Protein AF-A0A1A8QC28-F1 (afdb_monomer)

Structure (mmCIF, N/CA/C/O backbone):
data_AF-A0A1A8QC28-F1
#
_entry.id   AF-A0A1A8QC28-F1
#
loop_
_atom_site.group_PDB
_atom_site.id
_atom_site.type_symbol
_atom_site.label_atom_id
_atom_site.label_alt_id
_atom_site.label_comp_id
_atom_site.label_asym_id
_atom_site.label_entity_id
_atom_site.label_seq_id
_atom_site.pdbx_PDB_ins_code
_atom_site.Cartn_x
_atom_site.Cartn_y
_atom_site.Cartn_z
_atom_site.occupancy
_atom_site.B_iso_or_equiv
_atom_site.auth_seq_id
_atom_site.auth_comp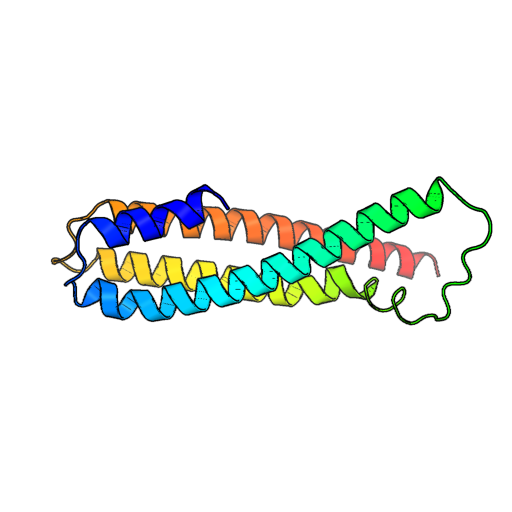_id
_atom_site.auth_asym_id
_atom_site.auth_atom_id
_atom_site.pdbx_PDB_model_num
ATOM 1 N N . TYR A 1 1 ? -8.658 6.431 -2.970 1.00 44.97 1 TYR A N 1
ATOM 2 C CA . TYR A 1 1 ? -7.605 7.141 -2.216 1.00 44.97 1 TYR A CA 1
ATOM 3 C C . TYR A 1 1 ? -8.149 8.363 -1.491 1.00 44.97 1 TYR A C 1
ATOM 5 O O . TYR A 1 1 ? -8.084 8.381 -0.274 1.00 44.97 1 TYR A O 1
ATOM 13 N N . PHE A 1 2 ? -8.781 9.312 -2.191 1.00 40.94 2 PHE A N 1
ATOM 14 C CA . PHE A 1 2 ? -9.401 10.497 -1.573 1.00 40.94 2 PHE A CA 1
ATOM 15 C C . PHE A 1 2 ? -10.475 10.156 -0.515 1.00 40.94 2 PHE A C 1
ATOM 17 O O . PHE A 1 2 ? -10.488 10.735 0.561 1.00 40.94 2 PHE A O 1
ATOM 24 N N . LEU A 1 3 ? -11.295 9.123 -0.757 1.00 46.09 3 LEU A N 1
ATOM 25 C CA . LEU A 1 3 ? -12.289 8.635 0.216 1.00 46.09 3 LEU A CA 1
ATOM 26 C C . LEU A 1 3 ? -11.668 8.038 1.498 1.00 46.09 3 LEU A C 1
ATOM 28 O O . LEU A 1 3 ? -12.270 8.090 2.559 1.00 46.09 3 LEU A O 1
ATOM 32 N N . LEU A 1 4 ? -10.466 7.463 1.389 1.00 51.38 4 LEU A N 1
ATOM 33 C CA . LEU A 1 4 ? -9.775 6.720 2.453 1.00 51.38 4 LEU A CA 1
ATOM 34 C C . LEU A 1 4 ? -8.979 7.663 3.374 1.00 51.38 4 LEU A C 1
ATOM 36 O O . LEU A 1 4 ? -8.794 7.361 4.545 1.00 51.38 4 LEU A O 1
ATOM 40 N N . LEU A 1 5 ? -8.557 8.815 2.835 1.00 54.78 5 LEU A N 1
ATOM 41 C CA . LEU A 1 5 ? -7.926 9.912 3.575 1.00 54.78 5 LEU A CA 1
ATOM 42 C C . LEU A 1 5 ? -8.937 10.773 4.348 1.00 54.78 5 LEU A C 1
ATOM 44 O O . LEU A 1 5 ? -8.574 11.316 5.375 1.00 54.78 5 LEU A O 1
ATOM 48 N N . LEU A 1 6 ? -10.195 10.872 3.898 1.00 53.69 6 LEU A N 1
ATOM 49 C CA . LEU A 1 6 ? -11.226 11.701 4.550 1.00 53.69 6 LEU A CA 1
ATOM 50 C C . LEU A 1 6 ? -11.952 11.011 5.719 1.00 53.69 6 LEU A C 1
ATOM 52 O O . LEU A 1 6 ? -12.376 11.663 6.667 1.00 53.69 6 LEU A O 1
ATOM 56 N N . LEU A 1 7 ? -12.098 9.687 5.673 1.00 55.69 7 LEU A N 1
ATOM 57 C CA . LEU A 1 7 ? -12.789 8.897 6.707 1.00 55.69 7 LEU A CA 1
ATOM 58 C C . LEU A 1 7 ? -12.169 8.921 8.128 1.00 55.69 7 LEU A C 1
ATOM 60 O O . LEU A 1 7 ? -12.928 8.945 9.096 1.00 55.69 7 LEU A O 1
ATOM 64 N N . PRO A 1 8 ? -10.839 8.920 8.307 1.00 56.28 8 PRO A N 1
ATOM 65 C CA . PRO A 1 8 ? -10.202 8.973 9.619 1.00 56.28 8 PRO A CA 1
ATOM 66 C C . PRO A 1 8 ? -10.208 10.383 10.212 1.00 56.28 8 PRO A C 1
ATOM 68 O O . PRO A 1 8 ? -10.364 10.512 11.422 1.00 56.28 8 PRO A O 1
ATOM 71 N N . ASP A 1 9 ? -10.113 11.422 9.377 1.00 53.03 9 ASP A N 1
ATOM 72 C CA . ASP A 1 9 ? -10.320 12.814 9.790 1.00 53.03 9 ASP A CA 1
ATOM 73 C C . ASP A 1 9 ? -11.750 13.026 10.311 1.00 53.03 9 ASP A C 1
ATOM 75 O O . ASP A 1 9 ? -11.941 13.597 11.384 1.00 53.03 9 ASP A O 1
ATOM 79 N N . VAL A 1 10 ? -12.761 12.465 9.635 1.00 52.31 10 VAL A N 1
ATOM 80 C CA . VAL A 1 10 ? -14.161 12.504 10.105 1.00 52.31 10 VAL A CA 1
ATOM 81 C C . VAL A 1 10 ? -14.347 11.759 11.435 1.00 52.31 10 VAL A C 1
ATOM 83 O O . VAL A 1 10 ? -15.057 12.249 12.313 1.00 52.31 10 VAL A O 1
ATOM 86 N N . LEU A 1 11 ? -13.683 10.613 11.627 1.00 53.50 11 LEU A N 1
ATOM 87 C CA . LEU A 1 11 ? -13.758 9.849 12.881 1.00 53.50 11 LEU A CA 1
ATOM 88 C C . LEU A 1 11 ? -13.010 10.542 14.037 1.00 53.50 11 LEU A C 1
ATOM 90 O O . LEU A 1 11 ? -13.415 10.437 15.194 1.00 53.50 11 LEU A O 1
ATOM 94 N N . SER A 1 12 ? -11.920 11.252 13.727 1.00 52.44 12 SER A N 1
ATOM 95 C CA . SER A 1 12 ? -11.081 11.948 14.706 1.00 52.44 12 SER A CA 1
ATOM 96 C C . SER A 1 12 ? -11.717 13.236 15.237 1.00 52.44 12 SER A C 1
ATOM 98 O O . SER A 1 12 ? -11.408 13.640 16.356 1.00 52.44 12 SER A O 1
ATOM 100 N N . VAL A 1 13 ? -12.600 13.874 14.461 1.00 48.97 13 VAL A N 1
ATOM 101 C CA . VAL A 1 13 ? -13.268 15.133 14.838 1.00 48.97 13 VAL A CA 1
ATOM 102 C C . VAL A 1 13 ? -14.399 14.922 15.851 1.00 48.97 13 VAL A C 1
ATOM 104 O O . VAL A 1 13 ? -14.680 15.830 16.629 1.00 48.97 13 VAL A O 1
ATOM 107 N N . HIS A 1 14 ? -15.048 13.750 15.885 1.00 46.62 14 HIS A N 1
ATOM 108 C CA . HIS A 1 14 ? -16.273 13.592 16.682 1.00 46.62 14 HIS A CA 1
ATOM 109 C C . HIS A 1 14 ? -16.065 13.052 18.107 1.00 46.62 14 HIS A C 1
ATOM 111 O O . HIS A 1 14 ? -16.894 13.327 18.972 1.00 46.62 14 HIS A O 1
ATOM 117 N N . ARG A 1 15 ? -14.977 12.314 18.401 1.00 49.00 15 ARG A N 1
ATOM 118 C CA . ARG A 1 15 ? -14.723 11.825 19.774 1.00 49.00 15 ARG A CA 1
ATOM 119 C C . ARG A 1 15 ? -13.241 11.519 20.079 1.00 49.00 15 ARG A C 1
ATOM 121 O O . ARG A 1 15 ? -12.828 10.364 19.953 1.00 49.00 15 ARG A O 1
ATOM 128 N N . PRO A 1 16 ? -12.450 12.505 20.539 1.00 49.41 16 PRO A N 1
ATOM 129 C CA . PRO A 1 16 ? -11.028 12.319 20.857 1.00 49.41 16 PRO A CA 1
ATOM 130 C C . PRO A 1 16 ? -10.745 11.430 22.091 1.00 49.41 16 PRO A C 1
ATOM 132 O O . PRO A 1 16 ? -9.641 10.902 22.203 1.00 49.41 16 PRO A O 1
ATOM 135 N N . ASP A 1 17 ? -11.733 11.183 22.966 1.00 54.41 17 ASP A N 1
ATOM 136 C CA . ASP A 1 17 ? -11.536 10.512 24.272 1.00 54.41 17 ASP A CA 1
ATOM 137 C C . ASP A 1 17 ? -12.012 9.046 24.351 1.00 54.41 17 ASP A C 1
ATOM 139 O O . ASP A 1 17 ? -12.091 8.451 25.425 1.00 54.41 17 ASP A O 1
ATOM 143 N N . GLY A 1 18 ? -12.351 8.416 23.223 1.00 63.09 18 GLY A N 1
ATOM 144 C CA . GLY A 1 18 ? -12.748 7.006 23.224 1.00 63.09 18 GLY A CA 1
ATOM 145 C C . GLY A 1 18 ? -11.555 6.056 23.364 1.00 63.09 18 GLY A C 1
ATOM 146 O O . GLY A 1 18 ? -10.670 6.068 22.511 1.00 63.09 18 GLY A O 1
ATOM 147 N N . ALA A 1 19 ? -11.568 5.140 24.341 1.00 62.91 19 ALA A N 1
ATOM 148 C CA . ALA A 1 19 ? -10.574 4.055 24.452 1.00 62.91 19 ALA A CA 1
ATOM 149 C C . ALA A 1 19 ? -10.409 3.262 23.133 1.00 62.91 19 ALA A C 1
ATOM 151 O O . ALA A 1 19 ? -9.312 2.858 22.748 1.00 62.91 19 ALA A O 1
ATOM 152 N N . LEU A 1 20 ? -11.506 3.128 22.386 1.00 61.81 20 LEU A N 1
ATOM 153 C CA . LEU A 1 20 ? -11.561 2.480 21.078 1.00 61.81 20 LEU A CA 1
ATOM 154 C C . LEU A 1 20 ? -10.798 3.257 19.988 1.00 61.81 20 LEU A C 1
ATOM 156 O O . LEU A 1 20 ? -10.130 2.653 19.149 1.00 61.81 20 LEU A O 1
ATOM 160 N N . TYR A 1 21 ? -10.831 4.593 20.040 1.00 64.62 21 TYR A N 1
ATOM 161 C CA . TYR A 1 21 ? -10.045 5.452 19.153 1.00 64.62 21 TYR A CA 1
ATOM 162 C C . TYR A 1 21 ? -8.548 5.309 19.451 1.00 64.62 21 TYR A C 1
ATOM 164 O O . TYR A 1 21 ? -7.765 5.134 18.523 1.00 64.62 21 TYR A O 1
ATOM 172 N N . GLN A 1 22 ? -8.140 5.282 20.726 1.00 67.62 22 GLN A N 1
ATOM 173 C CA . GLN A 1 22 ? -6.729 5.094 21.091 1.00 67.62 22 GLN A CA 1
ATOM 174 C C . GLN A 1 22 ? -6.173 3.736 20.634 1.00 67.62 22 GLN A C 1
ATOM 176 O O . GLN A 1 22 ? -5.055 3.676 20.119 1.00 67.62 22 GLN A O 1
ATOM 181 N N . MET A 1 23 ? -6.962 2.662 20.751 1.00 66.62 23 MET A N 1
ATOM 182 C CA . MET A 1 23 ? -6.571 1.334 20.263 1.00 66.62 23 MET A CA 1
ATOM 183 C C . MET A 1 23 ? -6.454 1.282 18.735 1.00 66.62 23 MET A C 1
ATOM 185 O O . MET A 1 23 ? -5.482 0.743 18.203 1.00 66.62 23 MET A O 1
ATOM 189 N N . PHE A 1 24 ? -7.416 1.864 18.014 1.00 72.88 24 PHE A N 1
ATOM 190 C CA . PHE A 1 24 ? -7.415 1.843 16.552 1.00 72.88 24 PHE A CA 1
ATOM 191 C C . PHE A 1 24 ? -6.382 2.804 15.946 1.00 72.88 24 PHE A C 1
ATOM 193 O O . PHE A 1 24 ? -5.819 2.516 14.891 1.00 72.88 24 PHE A O 1
ATOM 200 N N . ARG A 1 25 ? -6.068 3.916 16.621 1.00 72.56 25 ARG A N 1
ATOM 201 C CA . ARG A 1 25 ? -5.166 4.967 16.127 1.00 72.56 25 ARG A CA 1
ATOM 202 C C . ARG A 1 25 ? -3.786 4.440 15.758 1.00 72.56 25 ARG A C 1
ATOM 204 O O . ARG A 1 25 ? -3.285 4.785 14.694 1.00 72.56 25 ARG A O 1
ATOM 211 N N . ASN A 1 26 ? -3.182 3.590 16.586 1.00 76.62 26 ASN A N 1
ATOM 212 C CA . ASN A 1 26 ? -1.851 3.043 16.297 1.00 76.62 26 ASN A CA 1
ATOM 213 C C . ASN A 1 26 ? -1.874 2.103 15.080 1.00 76.62 26 ASN A C 1
ATOM 215 O O . ASN A 1 26 ? -0.976 2.134 14.232 1.00 76.62 26 ASN A O 1
ATOM 219 N N . GLN A 1 27 ? -2.933 1.302 14.954 1.00 79.94 27 GLN A N 1
ATOM 220 C CA . GLN A 1 27 ? -3.132 0.405 13.817 1.00 79.94 27 GLN A CA 1
ATOM 221 C C . GLN A 1 27 ? -3.413 1.184 12.520 1.00 79.94 27 GLN A C 1
ATOM 223 O O . GLN A 1 27 ? -2.894 0.853 11.453 1.00 79.94 27 GLN A O 1
ATOM 228 N N . PHE A 1 28 ? -4.175 2.268 12.624 1.00 78.44 28 PHE A N 1
ATOM 229 C CA . PHE A 1 28 ? -4.455 3.171 11.521 1.00 78.44 28 PHE A CA 1
ATOM 230 C C . PHE A 1 28 ? -3.201 3.951 11.097 1.00 78.44 28 PHE A C 1
ATOM 232 O O . PHE A 1 28 ? -2.870 3.981 9.915 1.00 78.44 28 PHE A O 1
ATOM 239 N N . LEU A 1 29 ? -2.448 4.535 12.032 1.00 81.06 29 LEU A N 1
ATOM 240 C CA . LEU A 1 29 ? -1.239 5.310 11.731 1.00 81.06 29 LEU A CA 1
ATOM 241 C C . LEU A 1 29 ? -0.174 4.449 11.037 1.00 81.06 29 LEU A C 1
ATOM 243 O O . LEU A 1 29 ? 0.385 4.854 10.020 1.00 81.06 29 LEU A O 1
ATOM 247 N N . SER A 1 30 ? 0.059 3.237 11.550 1.00 83.56 30 SER A N 1
ATOM 248 C CA . SER A 1 30 ? 0.982 2.277 10.931 1.00 83.56 30 SER A CA 1
ATOM 249 C C . SER A 1 30 ? 0.535 1.879 9.523 1.00 83.56 30 SER A C 1
ATOM 251 O O . SER A 1 30 ? 1.358 1.867 8.606 1.00 83.56 30 SER A O 1
ATOM 253 N N . TYR A 1 31 ? -0.766 1.650 9.313 1.00 84.06 31 TYR A N 1
ATOM 254 C CA . TYR A 1 31 ? -1.315 1.416 7.978 1.00 84.06 31 TYR A CA 1
ATOM 255 C C . TYR A 1 31 ? -1.090 2.607 7.036 1.00 84.06 31 TYR A C 1
ATOM 257 O O . TYR A 1 31 ? -0.680 2.405 5.899 1.00 84.06 31 TYR A O 1
ATOM 265 N N . ASN A 1 32 ? -1.302 3.845 7.486 1.00 81.94 32 ASN A N 1
ATOM 266 C CA . ASN A 1 32 ? -1.117 5.031 6.637 1.00 81.94 32 ASN A CA 1
ATOM 267 C C . ASN A 1 32 ? 0.343 5.268 6.279 1.00 81.94 32 ASN A C 1
ATOM 269 O O . ASN A 1 32 ? 0.641 5.628 5.140 1.00 81.94 32 ASN A O 1
ATOM 273 N N . LEU A 1 33 ? 1.254 5.033 7.221 1.00 86.19 33 LEU A N 1
ATOM 274 C CA . LEU A 1 33 ? 2.684 5.096 6.952 1.00 86.19 33 LEU A CA 1
ATOM 275 C C . LEU A 1 33 ? 3.077 4.057 5.893 1.00 86.19 33 LEU A C 1
ATOM 277 O O . LEU A 1 33 ? 3.722 4.396 4.900 1.00 86.19 33 LEU A O 1
ATOM 281 N N . TYR A 1 34 ? 2.615 2.814 6.057 1.00 86.56 34 TYR A N 1
ATOM 282 C CA . TYR A 1 34 ? 2.829 1.746 5.082 1.00 86.56 34 TYR A CA 1
ATOM 283 C C . TYR A 1 34 ? 2.239 2.093 3.709 1.00 86.56 34 TYR A C 1
ATOM 285 O O . TYR A 1 34 ? 2.901 1.970 2.681 1.00 86.56 34 TYR A O 1
ATOM 293 N N . GLN A 1 35 ? 1.003 2.584 3.687 1.00 83.62 35 GLN A N 1
ATOM 294 C CA . GLN A 1 35 ? 0.297 2.958 2.472 1.00 83.62 35 GLN A CA 1
ATOM 295 C C . GLN A 1 35 ? 0.987 4.130 1.757 1.00 83.62 35 GLN A C 1
ATOM 297 O O . GLN A 1 35 ? 1.030 4.150 0.530 1.00 83.62 35 GLN A O 1
ATOM 302 N N . SER A 1 36 ? 1.582 5.069 2.499 1.00 85.31 36 SER A N 1
ATOM 303 C CA . SER A 1 36 ? 2.385 6.169 1.944 1.00 85.31 36 SER A CA 1
ATOM 304 C C . SER A 1 36 ? 3.682 5.661 1.318 1.00 85.31 36 SER A C 1
ATOM 306 O O . SER A 1 36 ? 4.061 6.099 0.234 1.00 85.31 36 SER A O 1
ATOM 308 N N . PHE A 1 37 ? 4.328 4.680 1.951 1.00 85.88 37 PHE A N 1
ATOM 309 C CA . PHE A 1 37 ? 5.491 4.006 1.380 1.00 85.88 37 PHE A CA 1
ATOM 310 C C . PHE A 1 37 ? 5.140 3.250 0.088 1.00 85.88 37 PHE A C 1
ATOM 312 O O . PHE A 1 37 ? 5.822 3.401 -0.926 1.00 85.88 37 PHE A O 1
ATOM 319 N N . VAL A 1 38 ? 4.040 2.492 0.072 1.00 86.12 38 VAL A N 1
ATOM 320 C CA . VAL A 1 38 ? 3.561 1.813 -1.146 1.00 86.12 38 VAL A CA 1
ATOM 321 C C . VAL A 1 38 ? 3.188 2.825 -2.233 1.00 86.12 38 VAL A C 1
ATOM 323 O O . VAL A 1 38 ? 3.522 2.608 -3.396 1.00 86.12 38 VAL A O 1
ATOM 326 N N . GLN A 1 39 ? 2.563 3.947 -1.869 1.00 84.62 39 GLN A N 1
ATOM 327 C CA . GLN A 1 39 ? 2.225 5.029 -2.798 1.00 84.62 39 GLN A CA 1
ATOM 328 C C . GLN A 1 39 ? 3.479 5.644 -3.423 1.00 84.62 39 GLN A C 1
ATOM 330 O O . GLN A 1 39 ? 3.500 5.902 -4.625 1.00 84.62 39 GLN A O 1
ATOM 335 N N . PHE A 1 40 ? 4.537 5.841 -2.634 1.00 84.06 40 PHE A N 1
ATOM 336 C CA . PHE A 1 40 ? 5.836 6.268 -3.139 1.00 84.06 40 PHE A CA 1
ATOM 337 C C . PHE A 1 40 ? 6.346 5.254 -4.169 1.00 84.06 40 PHE A C 1
ATOM 339 O O . PHE A 1 40 ? 6.562 5.614 -5.321 1.00 84.06 40 PHE A O 1
ATOM 346 N N . LEU A 1 41 ? 6.413 3.963 -3.832 1.00 82.94 41 LEU A N 1
ATOM 347 C CA . LEU A 1 41 ? 6.842 2.924 -4.779 1.00 82.94 41 LEU A CA 1
ATOM 348 C C . LEU A 1 41 ? 5.996 2.888 -6.067 1.00 82.94 41 LEU A C 1
ATOM 350 O O . LEU A 1 41 ? 6.544 2.761 -7.164 1.00 82.94 41 LEU A O 1
ATOM 354 N N . GLN A 1 42 ? 4.675 3.041 -5.955 1.00 82.12 42 GLN A N 1
ATOM 355 C CA . GLN A 1 42 ? 3.764 3.139 -7.099 1.00 82.12 42 GLN A CA 1
ATOM 356 C C . GLN A 1 42 ? 4.038 4.386 -7.948 1.00 82.12 42 GLN A C 1
ATOM 358 O O . GLN A 1 42 ? 4.032 4.297 -9.176 1.00 82.12 42 GLN A O 1
ATOM 363 N N . TYR A 1 43 ? 4.325 5.524 -7.317 1.00 82.25 43 TYR A N 1
ATOM 364 C CA . TYR A 1 43 ? 4.687 6.763 -7.999 1.00 82.25 43 TYR A CA 1
ATOM 365 C C . TYR A 1 43 ? 5.998 6.624 -8.786 1.00 82.25 43 TYR A C 1
ATOM 367 O O . TYR A 1 43 ? 6.050 7.003 -9.960 1.00 82.25 43 TYR A O 1
ATOM 375 N N . TYR A 1 44 ? 7.034 6.011 -8.199 1.00 75.75 44 TYR A N 1
ATOM 376 C CA . TYR A 1 44 ? 8.280 5.720 -8.922 1.00 75.75 44 TYR A CA 1
ATOM 377 C C . TYR A 1 44 ? 8.050 4.741 -10.075 1.00 75.75 44 TYR A C 1
ATOM 379 O O . TYR A 1 44 ? 8.592 4.943 -11.162 1.00 75.75 44 TYR A O 1
ATOM 387 N N . TYR A 1 45 ? 7.204 3.725 -9.876 1.00 74.56 45 TYR A N 1
ATOM 388 C CA . TYR A 1 45 ? 6.839 2.775 -10.927 1.00 74.56 45 TYR A CA 1
ATOM 389 C C . TYR A 1 45 ? 6.135 3.456 -12.113 1.00 74.56 45 TYR A C 1
ATOM 391 O O . TYR A 1 45 ? 6.501 3.231 -13.270 1.00 74.56 45 TYR A O 1
ATOM 399 N N . GLN A 1 46 ? 5.151 4.316 -11.839 1.00 69.75 46 GLN A N 1
ATOM 400 C CA . GLN A 1 46 ? 4.411 5.058 -12.865 1.00 69.75 46 GLN A CA 1
ATOM 401 C C . GLN A 1 46 ? 5.311 6.049 -13.607 1.00 69.75 46 GLN A C 1
ATOM 403 O O . GLN A 1 46 ? 5.322 6.068 -14.840 1.00 69.75 46 GLN A O 1
ATOM 408 N N . SER A 1 47 ? 6.128 6.803 -12.868 1.00 77.00 47 SER A N 1
ATOM 409 C CA . SER A 1 47 ? 7.122 7.717 -13.441 1.00 77.00 47 SER A CA 1
ATOM 410 C C . SER A 1 47 ? 8.079 6.955 -14.362 1.00 77.00 47 SER A C 1
ATOM 412 O O . SER A 1 47 ? 8.282 7.327 -15.515 1.00 77.00 47 SER A O 1
ATOM 414 N N . GLY A 1 48 ? 8.569 5.796 -13.923 1.00 68.31 48 GLY A N 1
ATOM 415 C CA . GLY A 1 48 ? 9.423 4.914 -14.714 1.00 68.31 48 GLY A CA 1
ATOM 416 C C . GLY A 1 48 ? 8.789 4.313 -15.978 1.00 68.31 48 GLY A C 1
ATOM 417 O O . GLY A 1 48 ? 9.510 3.903 -16.893 1.00 68.31 48 GLY A O 1
ATOM 418 N N . CYS A 1 49 ? 7.459 4.227 -16.052 1.00 66.94 49 CYS A N 1
ATOM 419 C CA . CYS A 1 49 ? 6.734 3.834 -17.263 1.00 66.94 49 CYS A CA 1
ATOM 420 C C . CYS A 1 49 ? 6.631 5.013 -18.248 1.00 66.94 49 CYS A C 1
ATOM 422 O O . CYS A 1 49 ? 6.946 4.857 -19.430 1.00 66.94 49 CYS A O 1
ATOM 424 N N . LEU A 1 50 ? 6.296 6.207 -17.742 1.00 65.19 50 LEU A N 1
ATOM 425 C CA . LEU A 1 50 ? 6.169 7.442 -18.524 1.00 65.19 50 LEU A CA 1
ATOM 426 C C . LEU A 1 50 ? 7.494 7.857 -19.183 1.00 65.19 50 LEU A C 1
ATOM 428 O O . LEU A 1 50 ? 7.526 8.180 -20.370 1.00 65.19 50 LEU A O 1
ATOM 432 N N . TYR A 1 51 ? 8.603 7.781 -18.442 1.00 64.00 51 TYR A N 1
ATOM 433 C CA . TYR A 1 51 ? 9.939 8.076 -18.975 1.00 64.00 51 TYR A CA 1
ATOM 434 C C . TYR A 1 51 ? 10.338 7.127 -20.113 1.00 64.00 51 TYR A C 1
ATOM 436 O O . TYR A 1 51 ? 11.015 7.533 -21.054 1.00 64.00 51 TYR A O 1
ATOM 444 N N . ARG A 1 52 ? 9.871 5.875 -20.071 1.00 64.12 52 ARG A N 1
ATOM 445 C CA . ARG A 1 52 ? 10.152 4.865 -21.099 1.00 64.12 52 ARG A CA 1
ATOM 446 C C . ARG A 1 52 ? 9.397 5.139 -22.397 1.00 64.12 52 ARG A C 1
ATOM 448 O O . ARG A 1 52 ? 9.977 5.002 -23.466 1.00 64.12 52 ARG A O 1
ATOM 455 N N . LEU A 1 53 ? 8.134 5.563 -22.298 1.00 59.62 53 LEU A N 1
ATOM 456 C CA . LEU A 1 53 ? 7.337 6.035 -23.438 1.00 59.62 53 LEU A CA 1
ATOM 457 C C . LEU A 1 53 ? 7.963 7.282 -24.078 1.00 59.62 53 LEU A C 1
ATOM 459 O O . LEU A 1 53 ? 8.044 7.366 -25.299 1.00 59.62 53 LEU A O 1
ATOM 463 N N . ARG A 1 54 ? 8.470 8.216 -23.262 1.00 64.81 54 ARG A N 1
ATOM 464 C CA . ARG A 1 54 ? 9.123 9.445 -23.740 1.00 64.81 54 ARG A CA 1
ATOM 465 C C . ARG A 1 54 ? 10.455 9.173 -24.454 1.00 64.81 54 ARG A C 1
ATOM 467 O O . ARG A 1 54 ? 10.681 9.711 -25.531 1.00 64.81 54 ARG A O 1
ATOM 474 N N . ALA A 1 55 ? 11.289 8.284 -23.914 1.00 59.09 55 ALA A N 1
ATOM 475 C CA . ALA A 1 55 ? 12.568 7.888 -24.519 1.00 59.09 55 ALA A CA 1
ATOM 476 C C . ALA A 1 55 ? 12.430 7.040 -25.804 1.00 59.09 55 ALA A C 1
ATOM 478 O O . ALA A 1 55 ? 13.394 6.895 -26.553 1.00 59.09 55 ALA A O 1
ATOM 479 N N . LEU A 1 56 ? 11.248 6.466 -26.066 1.00 61.12 56 LEU A N 1
ATOM 480 C CA . LEU A 1 56 ? 10.919 5.807 -27.337 1.00 61.12 56 LEU A CA 1
ATOM 481 C C . LEU A 1 56 ? 10.497 6.810 -28.432 1.00 61.12 56 LEU A C 1
ATOM 483 O O . LEU A 1 56 ? 10.537 6.452 -29.605 1.00 61.12 56 LEU A O 1
ATOM 487 N N . GLY A 1 57 ? 10.111 8.040 -28.064 1.00 62.59 57 GLY A N 1
ATOM 488 C CA . GLY A 1 57 ? 9.709 9.110 -28.989 1.00 62.59 57 GLY A CA 1
ATOM 489 C C . GLY A 1 57 ? 10.822 10.102 -29.356 1.00 62.59 57 GLY A C 1
ATOM 490 O O . GLY A 1 57 ? 10.799 10.659 -30.448 1.00 62.59 57 GLY A O 1
ATOM 491 N N . GLU A 1 58 ? 11.821 10.291 -28.492 1.00 57.19 58 GLU A N 1
ATOM 492 C CA . GLU A 1 58 ? 13.014 11.101 -28.768 1.00 57.19 58 GLU A CA 1
ATOM 493 C C . GLU A 1 58 ? 14.263 10.225 -28.655 1.00 57.19 58 GLU A C 1
ATOM 495 O O . GLU A 1 58 ? 14.650 9.826 -27.556 1.00 57.19 58 GLU A O 1
ATOM 500 N N . ARG A 1 59 ? 14.938 9.936 -29.771 1.00 50.56 59 ARG A N 1
ATOM 501 C CA . ARG A 1 59 ? 16.295 9.380 -29.716 1.00 50.56 59 ARG A CA 1
ATOM 502 C C . ARG A 1 59 ? 17.267 10.243 -30.504 1.00 50.56 59 ARG A C 1
ATOM 504 O O . ARG A 1 59 ? 17.290 10.199 -31.729 1.00 50.56 59 ARG A O 1
ATOM 511 N N . HIS A 1 60 ? 18.170 10.894 -29.779 1.00 45.88 60 HIS A N 1
ATOM 512 C CA . HIS A 1 60 ? 19.572 10.909 -30.171 1.00 45.88 60 HIS A CA 1
ATOM 513 C C . HIS A 1 60 ? 20.446 10.849 -28.911 1.00 45.88 60 HIS A C 1
ATOM 515 O O . HIS A 1 60 ? 20.401 11.746 -28.081 1.00 45.88 60 HIS A O 1
ATOM 521 N N . ASN A 1 61 ? 21.169 9.734 -28.776 1.00 51.59 61 ASN A N 1
ATOM 522 C CA . ASN A 1 61 ? 22.230 9.436 -27.809 1.00 51.59 61 ASN A CA 1
ATOM 523 C C . ASN A 1 61 ? 21.979 9.833 -26.348 1.00 51.59 61 ASN A C 1
ATOM 525 O O . ASN A 1 61 ? 22.344 10.910 -25.889 1.00 51.59 61 ASN A O 1
ATOM 529 N N . MET A 1 62 ? 21.457 8.875 -25.587 1.00 57.25 62 MET A N 1
ATOM 530 C CA . MET A 1 62 ? 21.571 8.880 -24.135 1.00 57.25 62 MET A CA 1
ATOM 531 C C . MET A 1 62 ? 22.272 7.589 -23.723 1.00 57.25 62 MET A C 1
ATOM 533 O O . MET A 1 62 ? 21.622 6.569 -23.496 1.00 57.25 62 MET A O 1
ATOM 537 N N . ASP A 1 63 ? 23.604 7.634 -23.668 1.00 56.59 63 ASP A N 1
ATOM 538 C CA . ASP A 1 63 ? 24.394 6.662 -22.912 1.00 56.59 63 ASP A CA 1
ATOM 539 C C . ASP A 1 63 ? 24.149 6.932 -21.424 1.00 56.59 63 ASP A C 1
ATOM 541 O O . ASP A 1 63 ? 24.881 7.655 -20.749 1.00 56.59 63 ASP A O 1
ATOM 545 N N . LEU A 1 64 ? 23.051 6.379 -20.911 1.00 54.41 64 LEU A N 1
ATOM 546 C CA . LEU A 1 64 ? 22.886 6.161 -19.482 1.00 54.41 64 LEU A CA 1
ATOM 547 C C . LEU A 1 64 ? 23.758 4.959 -19.121 1.00 54.41 64 LEU A C 1
ATOM 549 O O . LEU A 1 64 ? 23.319 3.810 -19.139 1.00 54.41 64 LEU A O 1
ATOM 553 N N . THR A 1 65 ? 25.017 5.240 -18.795 1.00 46.66 65 THR A N 1
ATOM 554 C CA . THR A 1 65 ? 25.806 4.365 -17.933 1.00 46.66 65 THR A CA 1
ATOM 555 C C . THR A 1 65 ? 25.015 4.228 -16.628 1.00 46.66 65 THR A C 1
ATOM 557 O O . THR A 1 65 ? 24.747 5.194 -15.924 1.00 46.66 65 THR A O 1
ATOM 560 N N . VAL A 1 66 ? 24.485 3.072 -16.265 1.00 40.91 66 VAL A N 1
ATOM 561 C CA . VAL A 1 66 ? 24.809 1.688 -16.617 1.00 40.91 66 VAL A CA 1
ATOM 562 C C . VAL A 1 66 ? 23.471 0.939 -16.767 1.00 40.91 66 VAL A C 1
ATOM 564 O O . VAL A 1 66 ? 22.401 1.473 -16.484 1.00 40.91 66 VAL A O 1
ATOM 567 N N . GLU A 1 67 ? 23.517 -0.346 -17.073 1.00 48.22 67 GLU A N 1
ATOM 568 C CA . GLU A 1 67 ? 22.540 -1.416 -16.795 1.00 48.22 67 GLU A CA 1
ATOM 569 C C . GLU A 1 67 ? 21.729 -1.323 -15.448 1.00 48.22 67 GLU A C 1
ATOM 571 O O . GLU A 1 67 ? 20.857 -2.153 -15.174 1.00 48.22 67 GLU A O 1
ATOM 576 N N . GLY A 1 68 ? 21.965 -0.312 -14.598 1.00 48.91 68 GLY A N 1
ATOM 577 C CA . GLY A 1 68 ? 21.627 -0.159 -13.178 1.00 48.91 68 GLY A CA 1
ATOM 578 C C . GLY A 1 68 ? 20.287 0.483 -12.781 1.00 48.91 68 GLY A C 1
ATOM 579 O O . GLY A 1 68 ? 19.949 0.443 -11.604 1.00 48.91 68 GLY A O 1
ATOM 580 N N . PHE A 1 69 ? 19.471 0.998 -13.701 1.00 45.97 69 PHE A N 1
ATOM 581 C CA . PHE A 1 69 ? 18.059 1.373 -13.431 1.00 45.97 69 PHE A CA 1
ATOM 582 C C . PHE A 1 69 ? 17.069 0.590 -14.321 1.00 45.97 69 PHE A C 1
ATOM 584 O O . PHE A 1 69 ? 15.852 0.590 -14.125 1.00 45.97 69 PHE A O 1
ATOM 591 N N . GLN A 1 70 ? 17.578 -0.154 -15.300 1.00 39.75 70 GLN A N 1
ATOM 592 C CA . GLN A 1 70 ? 16.757 -0.801 -16.324 1.00 39.75 70 GLN A CA 1
ATOM 593 C C . GLN A 1 70 ? 16.411 -2.267 -16.024 1.00 39.75 70 GLN A C 1
ATOM 595 O O . GLN A 1 70 ? 15.289 -2.681 -16.302 1.00 39.75 70 GLN A O 1
ATOM 600 N N . SER A 1 71 ? 17.298 -3.032 -15.385 1.00 52.12 71 SER A N 1
ATOM 601 C CA . SER A 1 71 ? 16.973 -4.306 -14.705 1.00 52.12 71 SER A CA 1
ATOM 602 C C . SER A 1 71 ? 16.186 -4.070 -13.397 1.00 52.12 71 SER A C 1
ATOM 604 O O . SER A 1 71 ? 15.225 -4.769 -13.063 1.00 52.12 71 SER A O 1
ATOM 606 N N . TRP A 1 72 ? 16.548 -2.982 -12.721 1.00 48.75 72 TRP A N 1
ATOM 607 C CA . TRP A 1 72 ? 16.085 -2.461 -11.428 1.00 48.75 72 TRP A CA 1
ATOM 608 C C . TRP A 1 72 ? 14.559 -2.344 -11.259 1.00 48.75 72 TRP A C 1
ATOM 610 O O . TRP A 1 72 ? 14.045 -2.492 -10.157 1.00 48.75 72 TRP A O 1
ATOM 620 N N . MET A 1 73 ? 13.808 -2.191 -12.351 1.00 43.50 73 MET A N 1
ATOM 621 C CA . MET A 1 73 ? 12.341 -2.085 -12.346 1.00 43.50 73 MET A CA 1
ATOM 622 C C . MET A 1 73 ? 11.650 -3.026 -13.343 1.00 43.50 73 MET A C 1
ATOM 624 O O . MET A 1 73 ? 10.424 -3.096 -13.377 1.00 43.50 73 MET A O 1
ATOM 628 N N . TRP A 1 74 ? 12.385 -3.829 -14.115 1.00 43.03 74 TRP A N 1
ATOM 629 C CA . TRP A 1 74 ? 11.802 -4.909 -14.934 1.00 43.03 74 TRP A CA 1
ATOM 630 C C . TRP A 1 74 ? 11.430 -6.146 -14.091 1.00 43.03 74 TRP A C 1
ATOM 632 O O . TRP A 1 74 ? 10.505 -6.890 -14.418 1.00 43.03 74 TRP A O 1
ATOM 642 N N . ARG A 1 75 ? 12.044 -6.256 -12.905 1.00 52.06 75 ARG A N 1
ATOM 643 C CA . ARG A 1 75 ? 11.514 -6.912 -11.696 1.00 52.06 75 ARG A CA 1
ATOM 644 C C . ARG A 1 75 ? 10.370 -6.139 -11.020 1.00 52.06 75 ARG A C 1
ATOM 646 O O . ARG A 1 75 ? 9.645 -6.732 -10.244 1.00 52.06 75 ARG A O 1
ATOM 653 N N . GLY A 1 76 ? 10.175 -4.855 -11.308 1.00 54.84 76 GLY A N 1
ATOM 654 C CA . GLY A 1 76 ? 9.398 -3.861 -10.551 1.00 54.84 76 GLY A CA 1
ATOM 655 C C . GLY A 1 76 ? 7.913 -4.160 -10.380 1.00 54.84 76 GLY A C 1
ATOM 656 O O . GLY A 1 76 ? 7.436 -4.074 -9.261 1.00 54.84 76 GLY A O 1
ATOM 657 N N . LEU A 1 77 ? 7.189 -4.608 -11.416 1.00 61.09 77 LEU A N 1
ATOM 658 C CA . LEU A 1 77 ? 5.802 -5.070 -11.219 1.00 61.09 77 LEU A CA 1
ATOM 659 C C . LEU A 1 77 ? 5.761 -6.321 -10.330 1.00 61.09 77 LEU A C 1
ATOM 661 O O .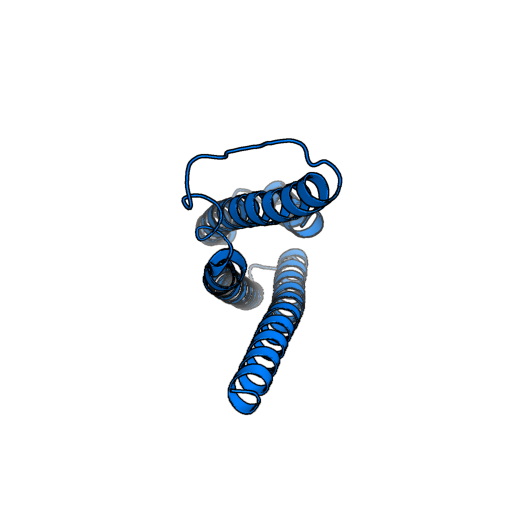 LEU A 1 77 ? 4.901 -6.414 -9.471 1.00 61.09 77 LEU A O 1
ATOM 665 N N . SER A 1 78 ? 6.703 -7.260 -10.504 1.00 66.12 78 SER A N 1
ATOM 666 C CA . SER A 1 78 ? 6.830 -8.448 -9.635 1.00 66.12 78 SER A CA 1
ATOM 667 C C . SER A 1 78 ? 7.329 -8.120 -8.230 1.00 66.12 78 SER A C 1
ATOM 669 O O . SER A 1 78 ? 7.029 -8.867 -7.313 1.00 66.12 78 SER A O 1
ATOM 671 N N . PHE A 1 79 ? 8.100 -7.049 -8.069 1.00 75.00 79 PHE A N 1
ATOM 672 C CA . PHE A 1 79 ? 8.646 -6.580 -6.802 1.00 75.00 79 PHE A CA 1
ATOM 673 C C . PHE A 1 79 ? 7.595 -5.792 -6.027 1.00 75.00 79 PHE A C 1
ATOM 675 O O . PHE A 1 79 ? 7.467 -5.973 -4.830 1.00 75.00 79 PHE A O 1
ATOM 682 N N . LEU A 1 80 ? 6.794 -4.985 -6.720 1.00 82.00 80 LEU A N 1
ATOM 683 C CA . LEU A 1 80 ? 5.689 -4.213 -6.167 1.00 82.00 80 LEU A CA 1
ATOM 684 C C . LEU A 1 80 ? 4.513 -5.118 -5.761 1.00 82.00 80 LEU A C 1
ATOM 686 O O . LEU A 1 80 ? 3.845 -4.840 -4.772 1.00 82.00 80 LEU A O 1
ATOM 690 N N . LEU A 1 81 ? 4.279 -6.215 -6.494 1.00 83.00 81 LEU A N 1
ATOM 691 C CA . LEU A 1 81 ? 3.175 -7.152 -6.254 1.00 83.00 81 LEU A CA 1
ATOM 692 C C . LEU A 1 81 ? 3.114 -7.723 -4.825 1.00 83.00 81 LEU A C 1
ATOM 694 O O . LEU A 1 81 ? 2.039 -7.649 -4.236 1.00 83.00 81 LEU A O 1
ATOM 698 N N . PRO A 1 82 ? 4.201 -8.257 -4.229 1.00 83.88 82 PRO A N 1
ATOM 699 C CA . PRO A 1 82 ? 4.176 -8.739 -2.850 1.00 83.88 82 PRO A CA 1
ATOM 700 C C . PRO A 1 82 ? 3.907 -7.619 -1.836 1.00 83.88 82 PRO A C 1
ATOM 702 O O . PRO A 1 82 ? 3.179 -7.859 -0.875 1.00 83.88 82 PRO A O 1
ATOM 705 N N . PHE A 1 83 ? 4.401 -6.392 -2.059 1.00 85.94 83 PHE A N 1
ATOM 706 C CA . PHE A 1 83 ? 4.037 -5.247 -1.212 1.00 85.94 83 PHE A CA 1
ATOM 707 C C . PHE A 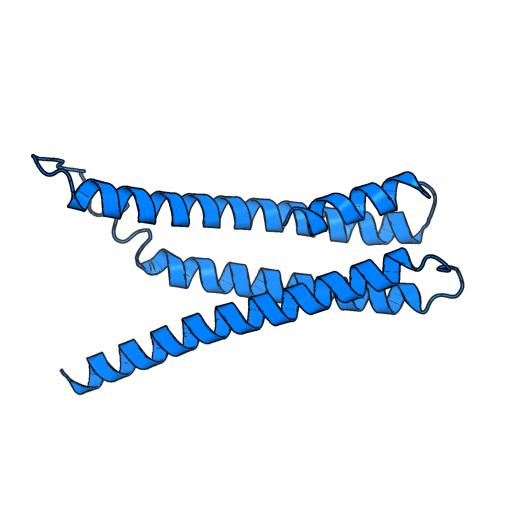1 83 ? 2.553 -4.888 -1.369 1.00 85.94 83 PHE A C 1
ATOM 709 O O . PHE A 1 83 ? 1.861 -4.693 -0.376 1.00 85.94 83 PHE A O 1
ATOM 716 N N . LEU A 1 84 ? 2.009 -4.883 -2.590 1.00 86.62 84 LEU A N 1
ATOM 717 C CA . LEU A 1 84 ? 0.568 -4.680 -2.782 1.00 86.62 84 LEU A CA 1
ATOM 718 C C . LEU A 1 84 ? -0.249 -5.752 -2.059 1.00 86.62 84 LEU A C 1
ATOM 720 O O . LEU A 1 84 ? -1.183 -5.426 -1.334 1.00 86.62 84 LEU A O 1
ATOM 724 N N . PHE A 1 85 ? 0.130 -7.020 -2.216 1.00 87.31 85 PHE A N 1
ATOM 725 C CA . PHE A 1 85 ? -0.583 -8.148 -1.627 1.00 87.31 85 PHE A CA 1
ATOM 726 C C . PHE A 1 85 ? -0.594 -8.074 -0.096 1.00 87.31 85 PHE A C 1
ATOM 728 O O . PHE A 1 85 ? -1.648 -8.233 0.522 1.00 87.31 85 PHE A O 1
ATOM 735 N N . PHE A 1 86 ? 0.546 -7.736 0.515 1.00 89.69 86 PHE A N 1
ATOM 736 C CA . PHE A 1 86 ? 0.624 -7.472 1.951 1.00 89.69 86 PHE A CA 1
ATOM 737 C C . PHE A 1 86 ? -0.269 -6.294 2.364 1.00 89.69 86 PHE A C 1
ATOM 739 O O . PHE A 1 86 ? -1.030 -6.406 3.325 1.00 89.69 86 PHE A O 1
ATOM 746 N N . GLY A 1 87 ? -0.255 -5.199 1.598 1.00 88.25 87 GLY A N 1
ATOM 747 C CA . GLY A 1 87 ? -1.150 -4.061 1.810 1.00 88.25 87 GLY A CA 1
ATOM 748 C C . GLY A 1 87 ? -2.633 -4.430 1.746 1.00 88.25 87 GLY A C 1
ATOM 749 O O . GLY A 1 87 ? -3.417 -3.957 2.565 1.00 88.25 87 GLY A O 1
ATOM 750 N N . HIS A 1 88 ? -3.030 -5.317 0.831 1.00 88.25 88 HIS A N 1
ATOM 751 C CA . HIS A 1 88 ? -4.412 -5.792 0.723 1.00 88.25 88 HIS A CA 1
ATOM 752 C C . HIS A 1 88 ? -4.813 -6.658 1.920 1.00 88.25 88 HIS A C 1
ATOM 754 O O . HIS A 1 88 ? -5.882 -6.453 2.490 1.00 88.25 88 HIS A O 1
ATOM 760 N N . PHE A 1 89 ? -3.957 -7.567 2.385 1.00 88.38 89 PHE A N 1
ATOM 761 C CA . PHE A 1 89 ? -4.254 -8.299 3.620 1.00 88.38 89 PHE A CA 1
ATOM 762 C C . PHE A 1 89 ? -4.324 -7.388 4.839 1.00 88.38 89 PHE A C 1
ATOM 764 O O . PHE A 1 89 ? -5.182 -7.581 5.699 1.00 88.38 89 PHE A O 1
ATOM 771 N N . TRP A 1 90 ? -3.481 -6.359 4.894 1.00 85.19 90 TRP A N 1
ATOM 772 C CA . TRP A 1 90 ? -3.561 -5.352 5.944 1.00 85.19 90 TRP A CA 1
ATOM 773 C C . TRP A 1 90 ? -4.874 -4.550 5.861 1.00 85.19 90 TRP A C 1
ATOM 775 O O . TRP A 1 90 ? -5.480 -4.257 6.893 1.00 85.19 90 TRP A O 1
ATOM 785 N N . GLN A 1 91 ? -5.380 -4.252 4.656 1.00 85.25 91 GLN A N 1
ATOM 786 C CA . GLN A 1 91 ? -6.718 -3.666 4.450 1.00 85.25 91 GLN A CA 1
ATOM 787 C C . GLN A 1 91 ? -7.826 -4.578 4.994 1.00 85.25 91 GLN A C 1
ATOM 789 O O . GLN A 1 91 ? -8.708 -4.105 5.714 1.00 85.25 91 GLN A O 1
ATOM 794 N N . LEU A 1 92 ? -7.756 -5.884 4.714 1.00 88.38 92 LEU A N 1
ATOM 795 C CA . LEU A 1 92 ? -8.705 -6.865 5.244 1.00 88.38 92 LEU A CA 1
ATOM 796 C C . LEU A 1 92 ? -8.638 -6.950 6.775 1.00 88.38 92 LEU A C 1
ATOM 798 O O . LEU A 1 92 ? -9.677 -6.954 7.432 1.00 88.38 92 LEU A O 1
ATOM 802 N N . TYR A 1 93 ? -7.434 -6.958 7.353 1.00 87.50 93 TYR A N 1
ATOM 803 C CA . TYR A 1 93 ? -7.242 -6.966 8.803 1.00 87.50 93 TYR A CA 1
ATOM 804 C C . TYR A 1 93 ? -7.899 -5.748 9.467 1.00 87.50 93 TYR A C 1
ATOM 806 O O . TYR A 1 93 ? -8.643 -5.905 10.432 1.00 87.50 93 TYR A O 1
ATOM 814 N N . ASN A 1 94 ? -7.721 -4.547 8.904 1.00 83.25 94 ASN A N 1
ATOM 815 C CA . ASN A 1 94 ? -8.395 -3.345 9.408 1.00 83.25 94 ASN A CA 1
ATOM 816 C C . ASN A 1 94 ? -9.919 -3.428 9.292 1.00 83.25 94 ASN A C 1
ATOM 818 O O . ASN A 1 94 ? -10.612 -3.033 10.226 1.00 83.25 94 ASN A O 1
ATOM 822 N N . SER A 1 95 ? -10.443 -3.977 8.192 1.00 85.44 95 SER A N 1
ATOM 823 C CA . SER A 1 95 ? -11.884 -4.200 8.025 1.00 85.44 95 SER A CA 1
ATOM 824 C C . SER A 1 95 ? -12.438 -5.137 9.107 1.00 85.44 95 SER A C 1
ATOM 826 O O . SER A 1 95 ? -13.409 -4.794 9.780 1.00 85.44 95 SER A O 1
ATOM 828 N N . ILE A 1 96 ? -11.776 -6.272 9.360 1.00 85.94 96 ILE A N 1
ATOM 829 C CA . ILE A 1 96 ? -12.180 -7.235 10.399 1.00 85.94 96 ILE A CA 1
ATOM 830 C C . ILE A 1 96 ? -12.112 -6.602 11.794 1.00 85.94 96 ILE A C 1
ATOM 832 O O . ILE A 1 96 ? -13.033 -6.783 12.591 1.00 85.94 96 ILE A O 1
ATOM 836 N N . THR A 1 97 ? -11.050 -5.853 12.101 1.00 83.25 97 THR A N 1
ATOM 837 C CA . THR A 1 97 ? -10.921 -5.136 13.378 1.00 83.25 97 THR A CA 1
ATOM 838 C C . THR A 1 97 ? -12.066 -4.139 13.570 1.00 83.25 97 THR A C 1
ATOM 840 O O . THR A 1 97 ? -12.680 -4.128 14.636 1.00 83.25 97 THR A O 1
ATOM 843 N N . LEU A 1 98 ? -12.418 -3.368 12.536 1.00 79.38 98 LEU A N 1
ATOM 844 C CA . LEU A 1 98 ? -13.539 -2.422 12.576 1.00 79.38 98 LEU A CA 1
ATOM 845 C C . LEU A 1 98 ? -14.892 -3.125 12.766 1.00 79.38 98 LEU A C 1
ATOM 847 O O . LEU A 1 98 ? -15.709 -2.663 13.560 1.00 79.38 98 LEU A O 1
ATOM 851 N N . PHE A 1 99 ? -15.121 -4.267 12.112 1.00 83.12 99 PHE A N 1
ATOM 852 C CA . PHE A 1 99 ? -16.351 -5.045 12.304 1.00 83.12 99 PHE A CA 1
ATOM 853 C C . 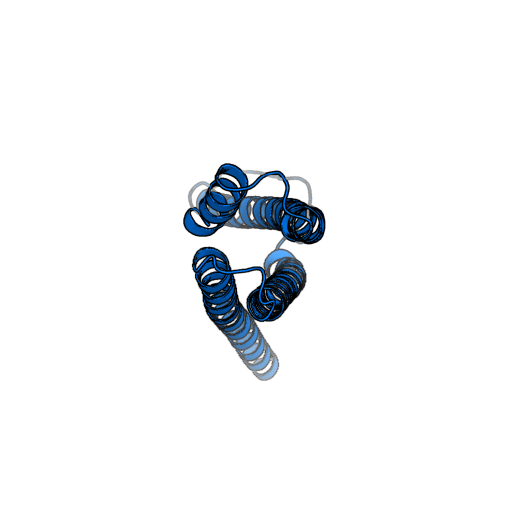PHE A 1 99 ? -16.466 -5.636 13.714 1.00 83.12 99 PHE A C 1
ATOM 855 O O . PHE A 1 99 ? -17.549 -5.613 14.295 1.00 83.12 99 PHE A O 1
ATOM 862 N N . LYS A 1 100 ? -15.360 -6.114 14.298 1.00 81.44 100 LYS A N 1
ATOM 863 C CA . LYS A 1 100 ? -15.335 -6.566 15.700 1.00 81.44 100 LYS A CA 1
ATOM 864 C C . LYS A 1 100 ? -15.617 -5.419 16.668 1.00 81.44 100 LYS A C 1
ATOM 866 O O . LYS A 1 100 ? -16.327 -5.605 17.649 1.00 81.44 100 LYS A O 1
ATOM 871 N N . MET A 1 101 ? -15.091 -4.231 16.378 1.00 73.31 101 MET A N 1
ATOM 872 C CA . MET A 1 101 ? -15.340 -3.033 17.180 1.00 73.31 101 MET A CA 1
ATOM 873 C C . MET A 1 101 ? -16.795 -2.556 17.085 1.00 73.31 101 MET A C 1
ATOM 875 O O . MET A 1 101 ? -17.351 -2.126 18.088 1.00 73.31 101 MET A O 1
ATOM 879 N N . PHE A 1 102 ? -17.438 -2.687 15.922 1.00 74.19 102 PHE A N 1
ATOM 880 C CA . PHE A 1 102 ? -18.860 -2.370 15.748 1.00 74.19 102 PHE A CA 1
ATOM 881 C C . PHE A 1 102 ? -19.792 -3.263 16.590 1.00 74.19 102 PHE A C 1
ATOM 883 O O . PHE A 1 102 ? -20.867 -2.827 16.984 1.00 74.19 102 PHE A O 1
ATOM 890 N N . GLN A 1 103 ? -19.386 -4.496 16.905 1.00 74.19 103 GLN A N 1
ATOM 891 C CA . GLN A 1 103 ? -20.169 -5.402 17.757 1.00 74.19 103 GLN A CA 1
ATOM 892 C C . GLN A 1 103 ? -20.149 -5.010 19.245 1.00 74.19 103 GLN A C 1
ATOM 894 O O . GLN A 1 103 ? -20.910 -5.576 20.031 1.00 74.19 103 GLN A O 1
ATOM 899 N N . LEU A 1 104 ? -19.298 -4.058 19.648 1.00 73.31 104 LEU A N 1
ATOM 900 C CA . LEU A 1 104 ? -19.268 -3.560 21.020 1.00 73.31 104 LEU A CA 1
ATOM 901 C C . LEU A 1 104 ? -20.453 -2.610 21.269 1.00 73.31 104 LEU A C 1
ATOM 903 O O . LEU A 1 104 ? -20.660 -1.674 20.495 1.00 73.31 104 LEU A O 1
ATOM 907 N N . PRO A 1 105 ? -21.193 -2.777 22.381 1.00 63.88 105 PRO A N 1
ATOM 908 C CA . PRO A 1 105 ? -22.396 -1.991 22.680 1.00 63.88 105 PRO A CA 1
ATOM 909 C C . PRO A 1 105 ? -22.129 -0.490 22.900 1.00 63.88 105 PRO A C 1
ATOM 911 O O . PRO A 1 105 ? -23.063 0.310 22.862 1.00 63.88 105 PRO A O 1
ATOM 914 N N . GLU A 1 106 ? -20.868 -0.090 23.097 1.00 63.19 106 GLU A N 1
ATOM 915 C CA . GLU A 1 106 ? -20.448 1.314 23.208 1.00 63.19 106 GLU A CA 1
ATOM 916 C C . GLU A 1 106 ? -20.320 2.034 21.852 1.00 63.19 106 GLU A C 1
ATOM 918 O O . GLU A 1 106 ? -20.250 3.264 21.807 1.00 63.19 106 GLU A O 1
ATOM 923 N N . CYS A 1 107 ? -20.303 1.301 20.733 1.00 59.75 107 CYS A N 1
ATOM 924 C CA . CYS A 1 107 ? -20.151 1.863 19.392 1.00 59.75 107 CYS A CA 1
ATOM 925 C C . CYS A 1 107 ? -21.508 2.014 18.689 1.00 59.75 107 CYS A C 1
ATOM 927 O 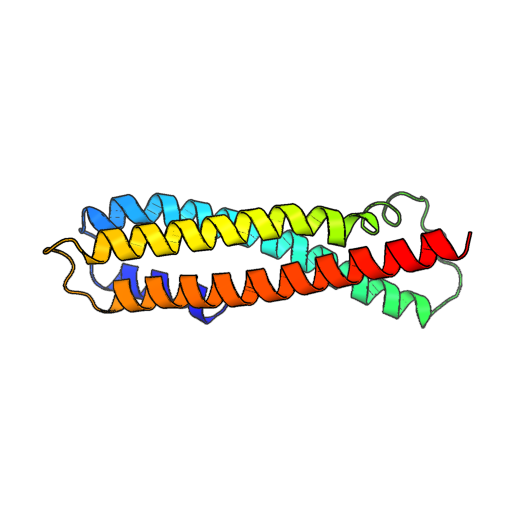O . CYS A 1 107 ? -21.906 1.173 17.889 1.00 59.75 107 CYS A O 1
ATOM 929 N N . LYS A 1 108 ? -22.205 3.131 18.938 1.00 59.66 108 LYS A N 1
ATOM 930 C CA . LYS A 1 108 ? -23.429 3.508 18.196 1.00 59.66 108 LYS A CA 1
ATOM 931 C C . LYS A 1 108 ? -23.170 4.224 16.862 1.00 59.66 108 LYS A C 1
ATOM 933 O O . LYS A 1 108 ? -24.113 4.516 16.131 1.00 59.66 108 LYS A O 1
ATOM 938 N N . GLU A 1 109 ? -21.912 4.494 16.525 1.00 69.81 109 GLU A N 1
ATOM 939 C CA . GLU A 1 109 ? -21.562 5.265 15.333 1.00 69.81 109 GLU A CA 1
ATOM 940 C C . GLU A 1 109 ? -21.600 4.403 14.063 1.00 69.81 109 GLU A C 1
ATOM 942 O O . GLU A 1 109 ? -20.745 3.543 13.835 1.00 69.81 109 GLU A O 1
ATOM 947 N N . TRP A 1 110 ? -22.556 4.691 13.176 1.00 70.81 110 TRP A N 1
ATOM 948 C CA . TRP A 1 110 ? -22.674 4.079 11.842 1.00 70.81 110 TRP A CA 1
ATOM 949 C C . TRP A 1 110 ? -21.418 4.277 10.973 1.00 70.81 110 TRP A C 1
ATOM 951 O O . TRP A 1 110 ? -21.164 3.514 10.039 1.00 70.81 110 TRP A O 1
ATOM 961 N N . GLN A 1 111 ? -20.607 5.285 11.298 1.00 67.75 111 GLN A N 1
ATOM 962 C CA . GLN A 1 111 ? -19.350 5.608 10.630 1.00 67.75 111 GLN A CA 1
ATOM 963 C C . GLN A 1 111 ? -18.354 4.443 10.695 1.00 67.75 111 GLN A C 1
ATOM 965 O O . GLN A 1 111 ? -17.688 4.157 9.703 1.00 67.75 111 GLN A O 1
ATOM 970 N N . VAL A 1 112 ? -18.287 3.721 11.822 1.00 72.06 112 VAL A N 1
ATOM 971 C CA . VAL A 1 112 ? -17.388 2.562 11.990 1.00 72.06 1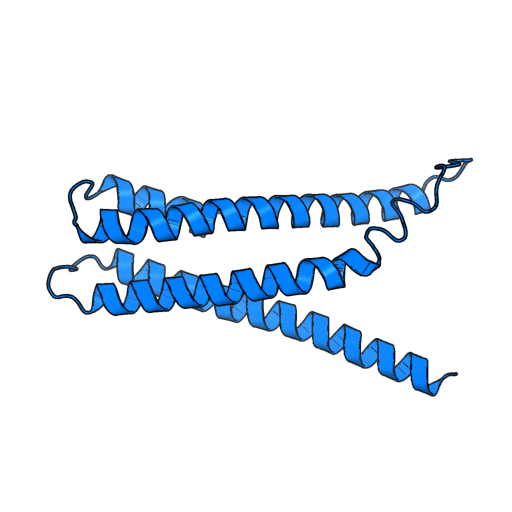12 VAL A CA 1
ATOM 972 C C . VAL A 1 112 ? -17.775 1.440 11.024 1.00 72.06 112 VAL A C 1
ATOM 974 O O . VAL A 1 112 ? -16.905 0.838 10.390 1.00 72.06 112 VAL A O 1
ATOM 977 N N . LEU A 1 113 ? -19.081 1.218 10.845 1.00 77.06 113 LEU A N 1
ATOM 978 C CA . LEU A 1 113 ? -19.617 0.238 9.903 1.00 77.06 113 LEU A CA 1
ATOM 979 C C . LEU A 1 113 ? -19.310 0.630 8.450 1.00 77.06 113 LEU A C 1
ATOM 981 O O . LEU A 1 113 ? -18.811 -0.195 7.686 1.00 77.06 113 LEU A O 1
ATOM 985 N N . MET A 1 114 ? -19.534 1.892 8.072 1.00 76.50 114 MET A N 1
ATOM 986 C CA . MET A 1 114 ? -19.208 2.376 6.722 1.00 76.50 114 MET A CA 1
ATOM 987 C C . MET A 1 114 ? -17.707 2.326 6.432 1.00 76.50 114 MET A C 1
ATOM 989 O O . MET A 1 114 ? -17.308 1.920 5.338 1.00 76.50 114 MET A O 1
ATOM 993 N N . CYS A 1 115 ? -16.870 2.658 7.418 1.00 75.31 115 CYS A N 1
ATOM 994 C CA . CYS A 1 115 ? -15.423 2.484 7.339 1.00 75.31 115 CYS A CA 1
ATOM 995 C C . CYS A 1 115 ? -15.074 1.015 7.067 1.00 75.31 115 CYS A C 1
ATOM 997 O O . CYS A 1 115 ? -14.396 0.729 6.078 1.00 75.31 115 CYS A O 1
ATOM 999 N N . GLY A 1 116 ? -15.588 0.079 7.872 1.00 79.94 116 GLY A N 1
ATOM 1000 C CA . GLY A 1 116 ? -15.369 -1.361 7.693 1.00 79.94 116 GLY A CA 1
ATOM 1001 C C . GLY A 1 116 ? -15.770 -1.861 6.301 1.00 79.94 116 GLY A C 1
ATOM 1002 O O . GLY A 1 116 ? -14.969 -2.521 5.629 1.00 79.94 116 GLY A O 1
ATOM 1003 N N . CYS A 1 117 ? -16.958 -1.468 5.830 1.00 83.31 117 CYS A N 1
ATOM 1004 C CA . CYS A 1 117 ? -17.462 -1.785 4.492 1.00 83.31 117 CYS A CA 1
ATOM 1005 C C . CYS A 1 117 ? -16.576 -1.210 3.378 1.00 83.31 117 CYS A C 1
ATOM 1007 O O . CYS A 1 117 ? -16.270 -1.911 2.414 1.00 83.31 117 CYS A O 1
ATOM 1009 N N . SER A 1 118 ? -16.116 0.037 3.508 1.00 83.19 118 SER A N 1
ATOM 1010 C CA . SER A 1 118 ? -15.251 0.663 2.502 1.00 83.19 118 SER A CA 1
ATOM 1011 C C . SER A 1 118 ? -13.911 -0.069 2.363 1.00 83.19 118 SER A C 1
ATOM 1013 O O . SER A 1 118 ? -13.500 -0.373 1.242 1.00 83.19 118 SER A O 1
ATOM 1015 N N . TYR A 1 119 ? -13.274 -0.449 3.479 1.00 81.31 119 TYR A N 1
ATOM 1016 C CA . TYR A 1 119 ? -12.055 -1.263 3.467 1.00 81.31 119 TYR A CA 1
ATOM 1017 C C . TYR A 1 119 ? -12.286 -2.633 2.826 1.00 81.31 119 TYR A C 1
ATOM 1019 O O . TYR A 1 119 ? -11.414 -3.120 2.110 1.00 81.31 119 TYR A O 1
ATOM 1027 N N . MET A 1 120 ? -13.465 -3.228 3.020 1.00 84.88 120 MET A N 1
ATOM 1028 C CA . MET A 1 120 ? -13.818 -4.515 2.421 1.00 84.88 120 MET A CA 1
ATOM 1029 C C . MET A 1 120 ? -13.999 -4.420 0.900 1.00 84.88 120 MET A C 1
ATOM 1031 O O . MET A 1 120 ? -13.471 -5.252 0.160 1.00 84.88 120 MET A O 1
ATOM 1035 N N . VAL A 1 121 ? -14.692 -3.385 0.416 1.00 87.94 121 VAL A N 1
ATOM 1036 C CA . VAL A 1 121 ? -14.854 -3.126 -1.026 1.00 87.94 121 VAL A CA 1
ATOM 1037 C C . VAL A 1 121 ? -13.500 -2.844 -1.679 1.00 87.94 121 VAL A C 1
ATOM 1039 O O . VAL A 1 121 ? -13.195 -3.393 -2.738 1.00 87.94 121 VAL A O 1
ATOM 1042 N N . LEU A 1 122 ? -12.660 -2.036 -1.029 1.00 84.12 122 LEU A N 1
ATOM 1043 C CA . LEU A 1 122 ? -11.307 -1.744 -1.499 1.00 84.12 122 LEU A CA 1
ATOM 1044 C C . LEU A 1 122 ? -10.436 -2.997 -1.537 1.00 84.12 122 LEU A C 1
ATOM 1046 O O . LEU A 1 122 ? -9.743 -3.215 -2.527 1.00 84.12 122 LEU A O 1
ATOM 1050 N N . PHE A 1 123 ? -10.504 -3.838 -0.505 1.00 87.94 123 PHE A N 1
ATOM 1051 C CA . PHE A 1 123 ? -9.806 -5.117 -0.481 1.00 87.94 123 PHE A CA 1
ATOM 1052 C C . PHE A 1 123 ? -10.224 -5.996 -1.661 1.00 87.94 123 PHE A C 1
ATOM 1054 O O . PHE A 1 123 ? -9.361 -6.436 -2.416 1.00 87.94 123 PHE A O 1
ATOM 1061 N N . MET A 1 124 ? -11.528 -6.201 -1.870 1.00 87.31 124 MET A N 1
ATOM 1062 C CA . MET A 1 124 ? -12.026 -7.020 -2.979 1.00 87.31 124 MET A CA 1
ATOM 1063 C C . MET A 1 124 ? -11.594 -6.467 -4.343 1.00 87.31 124 MET A C 1
ATOM 1065 O O . MET A 1 124 ? -11.077 -7.215 -5.175 1.00 87.31 124 MET A O 1
ATOM 1069 N N . GLY A 1 125 ? -11.750 -5.158 -4.564 1.00 86.88 125 GLY A N 1
ATOM 1070 C CA . GLY A 1 125 ? -11.364 -4.513 -5.821 1.00 86.88 125 GLY A CA 1
ATOM 1071 C C . GLY A 1 125 ? -9.858 -4.592 -6.095 1.00 86.88 125 GLY A C 1
ATOM 1072 O O . GLY A 1 125 ? -9.431 -4.927 -7.205 1.00 86.88 125 GLY A O 1
ATOM 1073 N N . ASN A 1 126 ? -9.035 -4.344 -5.078 1.00 86.31 126 ASN A N 1
ATOM 1074 C CA . ASN A 1 126 ? -7.584 -4.380 -5.220 1.00 86.31 126 ASN A CA 1
ATOM 1075 C C . ASN A 1 126 ? -7.038 -5.815 -5.348 1.00 86.31 126 ASN A C 1
ATOM 1077 O O . ASN A 1 126 ? -6.113 -6.067 -6.125 1.00 86.31 126 ASN A O 1
ATOM 1081 N N . LEU A 1 127 ? -7.634 -6.775 -4.636 1.00 88.62 127 LEU A N 1
ATOM 1082 C CA . LEU A 1 127 ? -7.286 -8.189 -4.751 1.00 88.62 127 LEU A CA 1
ATOM 1083 C C . LEU A 1 127 ? -7.610 -8.710 -6.154 1.00 88.62 127 LEU A C 1
ATOM 1085 O O . LEU A 1 127 ? -6.756 -9.328 -6.786 1.00 88.62 127 LEU A O 1
ATOM 1089 N N . TYR A 1 128 ? -8.808 -8.417 -6.667 1.00 87.94 128 TYR A N 1
ATOM 1090 C CA . TYR A 1 128 ? -9.224 -8.840 -8.005 1.00 87.94 128 TYR A CA 1
ATOM 1091 C C . TYR A 1 128 ? -8.302 -8.291 -9.099 1.00 87.94 128 TYR A C 1
ATOM 1093 O O . TYR A 1 128 ? -7.837 -9.036 -9.964 1.00 87.94 128 TYR A O 1
ATOM 1101 N N . THR A 1 129 ? -7.991 -6.994 -9.047 1.00 87.00 129 THR A N 1
ATOM 1102 C CA . THR A 1 129 ? -7.092 -6.364 -10.026 1.00 87.00 129 THR A CA 1
ATOM 1103 C C . THR A 1 129 ? -5.681 -6.951 -9.960 1.00 87.00 129 THR A C 1
ATOM 1105 O O . THR A 1 129 ? -5.105 -7.266 -11.002 1.00 87.00 129 THR A O 1
ATOM 1108 N N . THR A 1 130 ? -5.154 -7.194 -8.759 1.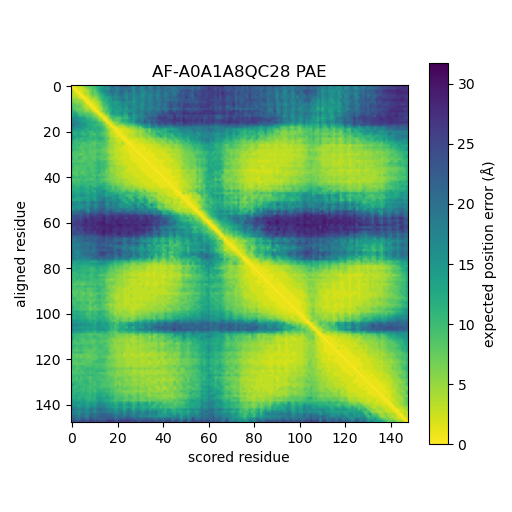00 86.56 130 THR A N 1
ATOM 1109 C CA . THR A 1 130 ? -3.836 -7.818 -8.570 1.00 86.56 130 THR A CA 1
ATOM 1110 C C . THR A 1 130 ? -3.806 -9.260 -9.082 1.00 86.56 130 THR A C 1
ATOM 1112 O O . THR A 1 130 ? -2.902 -9.620 -9.838 1.00 86.56 130 THR A O 1
ATOM 1115 N N . LEU A 1 131 ? -4.812 -10.076 -8.750 1.00 86.50 131 LEU A N 1
ATOM 1116 C CA . LEU A 1 131 ? -4.928 -11.457 -9.233 1.00 86.50 131 LEU A CA 1
ATOM 1117 C C . LEU A 1 131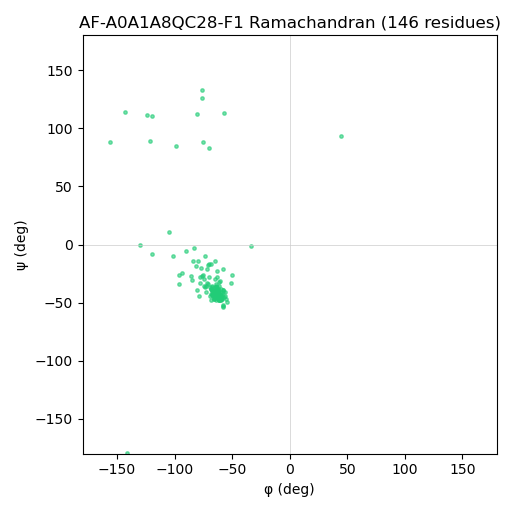 ? -5.012 -11.521 -10.758 1.00 86.50 131 LEU A C 1
ATOM 1119 O O . LEU A 1 131 ? -4.340 -12.349 -11.372 1.00 86.50 131 LEU A O 1
ATOM 1123 N N . ARG A 1 132 ? -5.772 -10.614 -11.382 1.00 86.31 132 ARG A N 1
ATOM 1124 C CA . ARG A 1 132 ? -5.861 -10.516 -12.844 1.00 86.31 132 ARG A CA 1
ATOM 1125 C C . ARG A 1 132 ? -4.495 -10.251 -13.479 1.00 86.31 132 ARG A C 1
ATOM 1127 O O . ARG A 1 132 ? -4.155 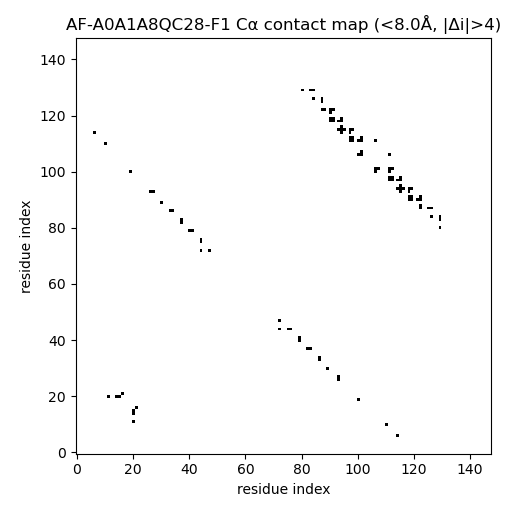-10.894 -14.469 1.00 86.31 132 ARG A O 1
ATOM 1134 N N . VAL A 1 133 ? -3.704 -9.345 -12.901 1.00 84.25 133 VAL A N 1
ATOM 1135 C CA . VAL A 1 133 ? -2.348 -9.031 -13.382 1.00 84.25 133 VAL A CA 1
ATOM 1136 C C . VAL A 1 133 ? -1.407 -10.225 -13.211 1.00 84.25 133 VAL A C 1
ATOM 1138 O O . VAL A 1 133 ? -0.653 -10.542 -14.132 1.00 84.25 133 VAL A O 1
ATOM 1141 N N . VAL A 1 134 ? -1.466 -10.924 -12.072 1.00 85.12 134 VAL A N 1
ATOM 1142 C CA . VAL A 1 134 ? -0.680 -12.152 -11.843 1.00 85.12 134 VAL A CA 1
ATOM 1143 C C . VAL A 1 134 ? -1.049 -13.227 -12.859 1.00 85.12 134 VAL A C 1
ATOM 1145 O O . VAL A 1 134 ? -0.161 -13.822 -13.466 1.00 85.12 134 VAL A O 1
ATOM 1148 N N . TYR A 1 135 ? -2.345 -13.441 -13.082 1.00 86.00 135 TYR A N 1
ATOM 1149 C CA . TYR A 1 135 ? -2.852 -14.438 -14.017 1.00 86.00 135 TYR A CA 1
ATOM 1150 C C . TYR A 1 135 ? -2.404 -14.155 -15.455 1.00 86.00 135 TYR A C 1
ATOM 1152 O O . TYR A 1 135 ? -1.858 -15.035 -16.118 1.00 86.00 135 TYR A O 1
ATOM 1160 N N . GLN A 1 136 ? -2.544 -12.907 -15.913 1.00 82.75 136 GLN A N 1
ATOM 1161 C CA . GLN A 1 136 ? -2.056 -12.486 -17.231 1.00 82.75 136 GLN A CA 1
ATOM 1162 C C . GLN A 1 136 ? -0.548 -12.717 -17.379 1.00 82.75 136 GLN A C 1
ATOM 1164 O O . GLN A 1 136 ? -0.082 -13.180 -18.419 1.00 82.75 136 GLN A O 1
ATOM 1169 N N . LYS A 1 137 ? 0.225 -12.435 -16.326 1.00 81.88 137 LYS A N 1
ATOM 1170 C CA . LYS A 1 137 ? 1.677 -12.633 -16.330 1.00 81.88 137 LYS A CA 1
ATOM 1171 C C . LYS A 1 137 ? 2.063 -14.116 -16.341 1.00 81.88 137 LYS A C 1
ATOM 1173 O O . LYS A 1 137 ? 3.033 -14.481 -16.999 1.00 81.88 137 LYS A O 1
ATOM 1178 N N . TYR A 1 138 ? 1.300 -14.961 -15.649 1.00 81.81 138 TYR A N 1
ATOM 1179 C CA . TYR A 1 138 ? 1.482 -16.412 -15.649 1.00 81.81 138 TYR A CA 1
ATOM 1180 C C . TYR A 1 138 ? 1.200 -17.020 -17.030 1.00 81.81 138 TYR A C 1
ATOM 1182 O O . TYR A 1 138 ? 2.032 -17.766 -17.543 1.00 81.81 138 TYR A O 1
ATOM 1190 N N . MET A 1 139 ? 0.083 -16.641 -17.663 1.00 83.81 139 MET A N 1
ATOM 1191 C CA . MET A 1 139 ? -0.282 -17.111 -19.006 1.00 83.81 139 MET A CA 1
ATOM 1192 C C . MET A 1 139 ? 0.756 -16.701 -20.060 1.00 83.81 139 MET A C 1
ATOM 1194 O O . MET A 1 139 ? 1.277 -17.560 -20.766 1.00 83.81 139 MET A O 1
ATOM 1198 N N . ASN A 1 140 ? 1.170 -15.427 -20.078 1.00 79.44 140 ASN A N 1
ATOM 1199 C CA . ASN A 1 140 ? 2.192 -14.943 -21.017 1.00 79.44 140 ASN A CA 1
ATOM 1200 C C . ASN A 1 140 ? 3.551 -15.658 -20.868 1.00 79.44 140 ASN A C 1
ATOM 1202 O O . ASN A 1 140 ? 4.289 -15.799 -21.844 1.00 79.44 140 ASN A O 1
ATOM 1206 N N . ASN A 1 141 ? 3.913 -16.090 -19.654 1.00 77.31 141 ASN A N 1
ATOM 1207 C CA . ASN A 1 141 ? 5.139 -16.858 -19.428 1.00 77.31 141 ASN A CA 1
ATOM 1208 C C . ASN A 1 141 ? 5.015 -18.307 -19.923 1.00 77.31 141 ASN A C 1
ATOM 1210 O O . ASN A 1 141 ? 5.992 -18.843 -20.446 1.00 77.31 141 ASN A O 1
ATOM 1214 N N . GLN A 1 142 ? 3.837 -18.929 -19.796 1.00 78.00 142 GLN A N 1
ATOM 1215 C CA . GLN A 1 142 ? 3.597 -20.267 -20.343 1.00 78.00 142 GLN A CA 1
ATOM 1216 C C . GLN A 1 142 ? 3.673 -20.286 -21.870 1.00 78.00 142 GLN A C 1
ATOM 1218 O O . GLN A 1 142 ? 4.328 -21.166 -22.428 1.00 78.00 142 GLN A O 1
ATOM 1223 N N . ASP A 1 143 ? 3.081 -19.302 -22.546 1.00 73.06 143 ASP A N 1
ATOM 1224 C CA . ASP A 1 143 ? 3.120 -19.238 -24.011 1.00 73.06 143 ASP A CA 1
ATOM 1225 C C . ASP A 1 143 ? 4.550 -19.061 -24.541 1.00 73.06 143 ASP A C 1
ATOM 1227 O O . ASP A 1 143 ? 4.930 -19.713 -25.511 1.00 73.06 143 ASP A O 1
ATOM 1231 N N . LYS A 1 144 ? 5.395 -18.282 -23.847 1.00 69.94 144 LYS A N 1
ATOM 1232 C CA . LYS A 1 144 ? 6.833 -18.187 -24.160 1.00 69.94 144 LYS A CA 1
ATOM 1233 C C . LYS A 1 144 ? 7.582 -19.511 -23.995 1.00 69.94 144 LYS A C 1
ATOM 1235 O O . LYS A 1 144 ? 8.456 -19.798 -24.802 1.00 69.94 144 LYS A O 1
ATOM 1240 N N . SER A 1 145 ? 7.260 -20.303 -22.970 1.00 70.75 145 SER A N 1
ATOM 1241 C CA . SER A 1 145 ? 7.918 -21.599 -22.727 1.00 70.75 145 SER A CA 1
ATOM 1242 C C . SER A 1 145 ? 7.545 -22.693 -23.729 1.00 70.75 145 SER A C 1
ATOM 1244 O O . SER A 1 145 ? 8.295 -23.646 -23.870 1.00 70.75 145 SER A O 1
ATOM 1246 N N . LYS A 1 146 ? 6.406 -22.563 -24.421 1.00 70.12 146 LYS A N 1
ATOM 1247 C CA . LYS A 1 146 ? 5.978 -23.498 -25.477 1.00 70.12 146 LYS A CA 1
ATOM 1248 C C . LYS A 1 146 ? 6.583 -23.183 -26.849 1.00 70.12 146 LYS A C 1
ATOM 1250 O O . LYS A 1 146 ? 6.441 -23.985 -27.764 1.00 70.12 146 LYS A O 1
ATOM 1255 N N . LEU A 1 147 ? 7.164 -21.993 -27.002 1.00 67.75 147 LEU A N 1
ATOM 1256 C CA . LEU A 1 147 ? 7.684 -21.459 -28.264 1.00 67.75 147 LEU A CA 1
ATOM 1257 C C . LEU A 1 147 ? 9.217 -21.584 -28.384 1.00 67.75 147 LEU A C 1
ATOM 1259 O O . LEU A 1 147 ? 9.757 -21.310 -29.453 1.00 67.75 147 LEU A O 1
ATOM 1263 N N . LEU A 1 148 ? 9.888 -21.958 -27.287 1.00 55.69 148 LEU A N 1
ATOM 1264 C CA . LEU A 1 148 ? 11.306 -22.329 -27.187 1.00 55.69 148 LEU A CA 1
ATOM 1265 C C . LEU A 1 148 ? 11.446 -23.852 -27.232 1.00 55.69 148 LEU A C 1
ATOM 1267 O O . LEU A 1 148 ? 12.451 -24.311 -27.814 1.00 55.69 148 LEU A O 1
#

Mean predicted aligned error: 11.05 Å

Secondary structure (DSSP, 8-state):
-HHHHHHHHHHHHH-TT-HHHHHHHHHHHHHHHHHHHHHHHHHHHHHHHHHHHHHHH--S------TTTTSTTTTHHHHHHHHHHHHHHHHHHHHHHHHHHHTSTT---HHHHHHHHHHHHHHHHHHHHHHHHHHHHHHHHHHHHT--

InterPro domains:
  IPR012926 TMEM120A/B [PF07851] (13-140)
  IPR012926 TMEM120A/B [PTHR21433] (15-146)

Solvent-accessible surface area (backbone atoms only — not comparable to full-atom values): 8456 Å² total; per-residue (Å²): 108,74,71,68,64,49,53,58,56,58,56,55,72,76,50,84,84,42,71,68,49,64,63,45,45,59,60,50,50,54,48,50,55,52,52,50,52,52,48,50,56,50,49,54,52,52,50,59,50,53,54,52,58,51,55,73,74,55,84,79,86,79,87,65,85,56,80,74,66,64,59,68,46,73,48,31,68,72,59,47,44,60,56,51,52,52,51,38,54,50,33,42,51,53,18,52,52,32,52,60,51,49,72,37,91,87,48,82,58,66,63,47,52,53,50,20,51,51,32,44,53,50,26,54,54,52,49,52,54,51,51,50,54,52,49,55,52,52,52,56,52,52,58,56,66,75,75,109

Radius of gyration: 20.72 Å; Cα contacts (8 Å, |Δi|>4): 57; chains: 1; bounding box: 49×39×55 Å

Organism: NCBI:txid451742

Foldseek 3Di:
DVVLVVLVVVVCVPDVPDPLCVVVVVLVVVLVVLVVVLVVLVVVLVVVVVVVVVCVVDDDDDPPPDPPVVVVCVCVLVVSLVSLVVSLVSLLVSLVSLVVVCPDPVDPDCSSVVSSVVSVVVSVVSVVVSVVVVVVVVVVVVVVVVVD

Nearest PDB structures (foldseek):
  7n7p-assembly1_B  TM=8.315E-01  e=8.316E-11  Homo sapiens
  7f3t-assembly1_A  TM=7.937E-01  e=1.402E-10  Homo sapiens
  3lhp-assembly1_S  TM=3.509E-01  e=2.580E+00  synthetic construct
  4oyd-assembly2_D  TM=4.214E-01  e=6.924E+00  synthetic construct

Sequence (148 aa):
YFLLLLLPDVLSVHRPDGALYQMFRNQFLSYNLYQSFVQFLQYYYQSGCLYRLRALGERHNMDLTVEGFQSWMWRGLSFLLPFLFFGHFWQLYNSITLFKMFQLPECKEWQVLMCGCSYMVLFMGNLYTTLRVVYQKYMNNQDKSKLL

pLDDT: mean 70.88, std 14.42, range [39.75, 89.69]